Protein AF-A0A1I7X3I2-F1 (afdb_monomer_lite)

Secondary structure (DSSP, 8-state):
----EEEEEPTTTHHHHTT-TTHHHHHGGGTTS---HHHHHHHHTTTEEEEE----PPPP----PPPGGG---HHHHHHHHHHHHHHHHHHHHHHHHHTSS-PPP-------------

Foldseek 3Di:
DWWFWDKDFAPPLVVQCPVPVCVVVCNVVRGGGHADPVRQVVSVSSGIHIHTPPPDPPDPPDDDDDDPPPPDPPVRVVVVVVVVVVVVVVVVVVVVVVVVPDDDDDDDDDDDDDDDDD

Structure (mmCIF, N/CA/C/O backbone):
data_AF-A0A1I7X3I2-F1
#
_entry.id   AF-A0A1I7X3I2-F1
#
loop_
_atom_site.group_PDB
_atom_site.id
_atom_site.type_symbol
_atom_site.label_atom_id
_atom_site.label_alt_id
_atom_site.label_comp_id
_atom_site.label_asym_id
_atom_site.label_entity_id
_atom_site.label_seq_id
_atom_site.pdbx_PDB_ins_code
_atom_site.Cartn_x
_atom_site.Cartn_y
_atom_site.Cartn_z
_atom_site.occupancy
_atom_site.B_iso_or_equiv
_atom_site.auth_seq_id
_atom_site.auth_comp_id
_atom_site.auth_asym_id
_atom_site.auth_atom_id
_atom_site.pdbx_PDB_model_num
ATOM 1 N N . MET A 1 1 ? 0.139 -13.348 -12.341 1.00 51.75 1 MET A N 1
ATOM 2 C CA . MET A 1 1 ? 0.210 -13.619 -10.891 1.00 51.75 1 MET A CA 1
ATOM 3 C C . MET A 1 1 ? -0.556 -12.510 -10.185 1.00 51.75 1 MET A C 1
ATOM 5 O O . MET A 1 1 ? -0.237 -11.352 -10.415 1.00 51.75 1 MET A O 1
ATOM 9 N N . MET A 1 2 ? -1.627 -12.827 -9.457 1.00 54.56 2 MET A N 1
ATOM 10 C CA . MET A 1 2 ? -2.456 -11.821 -8.782 1.00 54.56 2 MET A CA 1
ATOM 11 C C . MET A 1 2 ? -1.922 -11.657 -7.353 1.00 54.56 2 MET A C 1
ATOM 13 O O . MET A 1 2 ? -1.943 -12.615 -6.587 1.00 54.56 2 MET A O 1
ATOM 17 N N . MET A 1 3 ? -1.364 -10.488 -7.020 1.00 63.16 3 MET A N 1
ATOM 18 C CA . MET A 1 3 ? -0.919 -10.191 -5.655 1.00 63.16 3 MET A CA 1
ATOM 19 C C . MET A 1 3 ? -2.138 -9.845 -4.800 1.00 63.16 3 MET A C 1
ATOM 21 O O . MET A 1 3 ? -2.745 -8.791 -4.989 1.00 63.16 3 MET A O 1
ATOM 25 N N . ALA A 1 4 ? -2.497 -10.752 -3.896 1.00 69.19 4 ALA A N 1
ATOM 26 C CA . ALA A 1 4 ? -3.498 -10.527 -2.864 1.00 69.19 4 ALA A CA 1
ATOM 27 C C . ALA A 1 4 ? -2.835 -9.933 -1.613 1.00 69.19 4 ALA A C 1
ATOM 29 O O . ALA A 1 4 ? -1.734 -10.342 -1.219 1.00 69.19 4 ALA A O 1
ATOM 30 N N . PHE A 1 5 ? -3.509 -8.976 -0.981 1.00 76.50 5 PHE A N 1
ATOM 31 C CA . PHE A 1 5 ? -3.024 -8.297 0.215 1.00 76.50 5 PHE A CA 1
ATOM 32 C C . PHE A 1 5 ? -3.973 -8.526 1.389 1.00 76.50 5 PHE A C 1
ATOM 34 O O . PHE A 1 5 ? -5.190 -8.513 1.213 1.00 76.50 5 PHE A O 1
ATOM 41 N N . ASN A 1 6 ? -3.403 -8.671 2.581 1.00 83.50 6 ASN A N 1
ATOM 42 C CA . ASN A 1 6 ? -4.117 -8.558 3.845 1.00 83.50 6 ASN A CA 1
ATOM 43 C C . ASN A 1 6 ? -3.980 -7.131 4.370 1.00 83.50 6 ASN A C 1
ATOM 45 O O . ASN A 1 6 ? -2.891 -6.562 4.346 1.00 83.50 6 ASN A O 1
ATOM 49 N N . ILE A 1 7 ? -5.072 -6.546 4.857 1.00 84.19 7 ILE A N 1
ATOM 50 C CA . ILE A 1 7 ? -5.026 -5.244 5.523 1.00 84.19 7 ILE A CA 1
ATOM 51 C C . ILE A 1 7 ? -4.944 -5.427 7.030 1.00 84.19 7 ILE A C 1
ATOM 53 O O . ILE A 1 7 ? -5.819 -6.049 7.632 1.00 84.19 7 ILE A O 1
ATOM 57 N N . THR A 1 8 ? -3.960 -4.778 7.648 1.00 85.06 8 THR A N 1
ATOM 58 C CA . THR A 1 8 ? -3.747 -4.856 9.093 1.00 85.06 8 THR A CA 1
ATOM 59 C C . THR A 1 8 ? -3.742 -3.456 9.726 1.00 85.06 8 THR A C 1
ATOM 61 O O . THR A 1 8 ? -3.179 -2.515 9.155 1.00 85.06 8 THR A O 1
ATOM 64 N N . PRO A 1 9 ? -4.384 -3.274 10.899 1.00 86.19 9 PRO A N 1
ATOM 65 C CA . PRO A 1 9 ? -4.313 -2.038 11.677 1.00 86.19 9 PRO A CA 1
ATOM 66 C C . PRO A 1 9 ? -2.876 -1.606 11.982 1.00 86.19 9 PRO A C 1
ATOM 68 O O . PRO A 1 9 ? -2.068 -2.429 12.407 1.00 86.19 9 PRO A O 1
ATOM 71 N N . ILE A 1 10 ? -2.588 -0.307 11.899 1.00 87.69 10 ILE A N 1
ATOM 72 C CA . ILE A 1 10 ? -1.400 0.279 12.532 1.00 87.69 10 ILE A CA 1
ATOM 73 C C . ILE A 1 10 ? -1.732 0.618 13.993 1.00 87.69 10 ILE A C 1
ATOM 75 O O . ILE A 1 10 ? -2.794 1.172 14.297 1.00 87.69 10 ILE A O 1
ATOM 79 N N . THR A 1 11 ? -0.819 0.306 14.911 1.00 86.25 11 THR A N 1
ATOM 80 C CA . THR A 1 11 ? -0.939 0.677 16.328 1.00 86.25 11 THR A CA 1
ATOM 81 C C . THR A 1 11 ? -1.054 2.196 16.477 1.00 86.25 11 THR A C 1
ATOM 83 O O . THR A 1 11 ? -0.257 2.941 15.914 1.00 86.25 11 THR A O 1
ATOM 86 N N . GLY A 1 12 ? -2.049 2.675 17.230 1.00 82.94 12 GLY A N 1
ATOM 87 C CA . GLY A 1 12 ? -2.274 4.114 17.426 1.00 82.94 12 GLY A CA 1
ATOM 88 C C . GLY A 1 12 ? -3.041 4.813 16.295 1.00 82.94 12 GLY A C 1
ATOM 89 O O . GLY A 1 12 ? -3.193 6.036 16.332 1.00 82.94 12 GLY A O 1
ATOM 90 N N . ARG A 1 13 ? -3.596 4.066 15.325 1.00 81.81 13 ARG A N 1
ATOM 91 C CA . ARG A 1 13 ? -4.442 4.612 14.242 1.00 81.81 13 ARG A CA 1
ATOM 92 C C . ARG A 1 13 ? -5.649 5.422 14.725 1.00 81.81 13 ARG A C 1
ATOM 94 O O . ARG A 1 13 ? -6.179 6.209 13.951 1.00 81.81 13 ARG A O 1
ATOM 101 N N . GLU A 1 14 ? -6.072 5.247 15.979 1.00 79.25 14 GLU A N 1
ATOM 102 C CA . GLU A 1 14 ? -7.175 5.974 16.629 1.00 79.25 14 GLU A CA 1
ATOM 103 C C . GLU A 1 14 ? -7.063 7.495 16.407 1.00 79.25 14 GLU A C 1
ATOM 105 O O . GLU A 1 14 ? -8.053 8.171 16.140 1.00 79.25 14 GLU A O 1
ATOM 110 N N . MET A 1 15 ? -5.839 8.039 16.455 1.00 74.56 15 MET A N 1
ATOM 111 C CA . MET A 1 15 ? -5.560 9.465 16.230 1.00 74.56 15 MET A CA 1
ATOM 112 C C . MET A 1 15 ? -5.807 9.901 14.779 1.00 74.56 15 MET A C 1
ATOM 114 O O . MET A 1 15 ? -6.255 11.020 14.540 1.00 74.56 15 MET A O 1
ATOM 118 N N . VAL A 1 16 ? -5.557 9.010 13.821 1.00 74.19 16 VAL A N 1
ATOM 119 C CA . VAL A 1 16 ? -5.718 9.245 12.378 1.00 74.19 16 VAL A CA 1
ATOM 120 C C . VAL A 1 16 ? -7.175 9.026 11.946 1.00 74.19 16 VAL A C 1
ATOM 122 O O . VAL A 1 16 ? -7.705 9.759 11.111 1.00 74.19 16 VAL A O 1
ATOM 125 N N . GLN A 1 17 ? -7.866 8.059 12.555 1.00 72.00 17 GLN A N 1
ATOM 126 C CA . GLN A 1 17 ? -9.235 7.672 12.202 1.00 72.00 17 GLN A CA 1
ATOM 127 C C . GLN A 1 17 ? -10.324 8.632 12.679 1.00 72.00 17 GLN A C 1
ATOM 129 O O . GLN A 1 17 ? -11.446 8.537 12.179 1.00 72.00 17 GLN A O 1
ATOM 134 N N . LYS A 1 18 ? -10.014 9.598 13.555 1.00 68.88 18 LYS A N 1
ATOM 135 C CA . LYS A 1 18 ? -10.979 10.625 13.998 1.00 68.88 18 LYS A CA 1
ATOM 136 C C . LYS A 1 18 ? -11.684 11.337 12.835 1.00 68.88 18 LYS A C 1
ATOM 138 O O . LYS A 1 18 ? -12.837 11.721 12.974 1.00 68.88 18 LYS A O 1
ATOM 143 N N . ASN A 1 19 ? -11.023 11.445 11.679 1.00 67.50 19 ASN A N 1
ATOM 144 C CA . ASN A 1 19 ? -11.575 12.060 10.468 1.00 67.50 19 ASN A CA 1
ATOM 145 C C . ASN A 1 19 ? -12.104 11.046 9.429 1.00 67.50 19 ASN A C 1
ATOM 147 O O . ASN A 1 19 ? -12.696 11.438 8.427 1.00 67.50 19 ASN A O 1
ATOM 151 N N . PHE A 1 20 ? -11.907 9.740 9.641 1.00 66.25 20 PHE A N 1
ATOM 152 C CA . PHE A 1 20 ? -12.128 8.688 8.637 1.00 66.25 20 PHE A CA 1
ATOM 153 C C . PHE A 1 20 ? -12.893 7.478 9.198 1.00 66.25 20 PHE A C 1
ATOM 155 O O . PHE A 1 20 ? -12.504 6.326 9.015 1.00 66.25 20 PHE A O 1
ATOM 162 N N . ILE A 1 21 ? -14.035 7.755 9.833 1.00 65.81 21 ILE A N 1
ATOM 163 C CA . ILE A 1 21 ? -14.871 6.795 10.581 1.00 65.81 21 ILE A CA 1
ATOM 164 C C . ILE A 1 21 ? -15.337 5.594 9.729 1.00 65.81 21 ILE A C 1
ATOM 166 O O . ILE A 1 21 ? -15.508 4.501 10.249 1.00 65.81 21 ILE A O 1
ATOM 170 N N . LYS A 1 22 ? -15.499 5.758 8.407 1.00 67.19 22 LYS A N 1
ATOM 171 C CA . LYS A 1 22 ? -16.023 4.710 7.501 1.00 67.19 22 LYS A CA 1
ATOM 172 C C . LYS A 1 22 ? -14.975 3.714 6.991 1.00 67.19 22 LYS A C 1
ATOM 174 O O . LYS A 1 22 ? -15.299 2.861 6.164 1.00 67.19 22 LYS A O 1
ATOM 179 N N . LEU A 1 23 ? -13.702 3.865 7.363 1.00 64.25 23 LEU A N 1
ATOM 180 C CA . LEU A 1 23 ? -12.660 3.029 6.774 1.00 64.25 23 LEU A CA 1
ATOM 181 C C . LEU A 1 23 ? -12.632 1.580 7.276 1.00 64.25 23 LEU A C 1
ATOM 183 O O . LEU A 1 23 ? -12.418 0.724 6.427 1.00 64.25 23 LEU A O 1
ATOM 187 N N . PRO A 1 24 ? -12.864 1.254 8.561 1.00 66.56 24 PRO A N 1
ATOM 188 C CA . PRO A 1 24 ? -12.877 -0.140 9.008 1.00 66.56 24 PRO A CA 1
ATOM 189 C C . PRO A 1 24 ? -13.829 -1.013 8.178 1.00 66.56 24 PRO A C 1
ATOM 191 O O . PRO A 1 24 ? -13.448 -2.100 7.751 1.00 66.56 24 PRO A O 1
ATOM 194 N N . ASP A 1 25 ? -14.999 -0.472 7.832 1.00 71.31 25 ASP A N 1
ATOM 195 C CA . ASP A 1 25 ? -16.006 -1.156 7.013 1.00 71.31 25 ASP A CA 1
ATOM 196 C C . ASP A 1 25 ? -15.542 -1.368 5.565 1.00 71.31 25 ASP A C 1
ATOM 198 O O . ASP A 1 25 ? -15.846 -2.379 4.935 1.00 71.31 25 ASP A O 1
ATOM 202 N N . ARG A 1 26 ? -14.772 -0.417 5.019 1.00 70.88 26 ARG A N 1
ATOM 203 C CA . ARG A 1 26 ? -14.217 -0.510 3.661 1.00 70.88 26 ARG A CA 1
ATOM 204 C C . ARG A 1 26 ? -12.898 -1.269 3.611 1.00 70.88 26 ARG A C 1
ATOM 206 O O . ARG A 1 26 ? -12.565 -1.775 2.549 1.00 70.88 26 ARG A O 1
ATOM 213 N N . ALA A 1 27 ? -12.157 -1.370 4.710 1.00 68.75 27 ALA A N 1
ATOM 214 C CA . ALA A 1 27 ? -10.856 -2.032 4.778 1.00 68.75 27 ALA A CA 1
ATOM 215 C C . ALA A 1 27 ? -10.960 -3.496 4.321 1.00 68.75 27 ALA A C 1
ATOM 217 O O . ALA A 1 27 ? -10.150 -3.959 3.522 1.00 68.75 27 ALA A O 1
ATOM 218 N N . LEU A 1 28 ? -12.034 -4.183 4.720 1.00 73.00 28 LEU A N 1
ATOM 219 C CA . LEU A 1 28 ? -12.327 -5.550 4.282 1.00 73.00 28 LEU A CA 1
ATOM 220 C C . LEU A 1 28 ? -12.481 -5.666 2.755 1.00 73.00 28 LEU A C 1
ATOM 222 O O . LEU A 1 28 ? -12.027 -6.643 2.173 1.00 73.00 28 LEU A O 1
ATOM 226 N N . SER A 1 29 ? -13.023 -4.643 2.084 1.00 75.31 29 SER A N 1
ATOM 227 C CA . SER A 1 29 ? -13.212 -4.643 0.621 1.00 75.31 29 SER A CA 1
ATOM 228 C C . SER A 1 29 ? -11.915 -4.558 -0.193 1.00 75.31 29 SER A C 1
ATOM 230 O O . SER A 1 29 ? -11.941 -4.712 -1.413 1.00 75.31 29 SER A O 1
ATOM 232 N N . TYR A 1 30 ? -10.779 -4.282 0.448 1.00 72.69 30 TYR A N 1
ATOM 233 C CA . TYR A 1 30 ? -9.467 -4.262 -0.204 1.00 72.69 30 TYR A CA 1
ATOM 234 C C . TYR A 1 30 ? -8.675 -5.555 0.016 1.00 72.69 30 TYR A C 1
ATOM 236 O O . TYR A 1 30 ? -7.623 -5.714 -0.6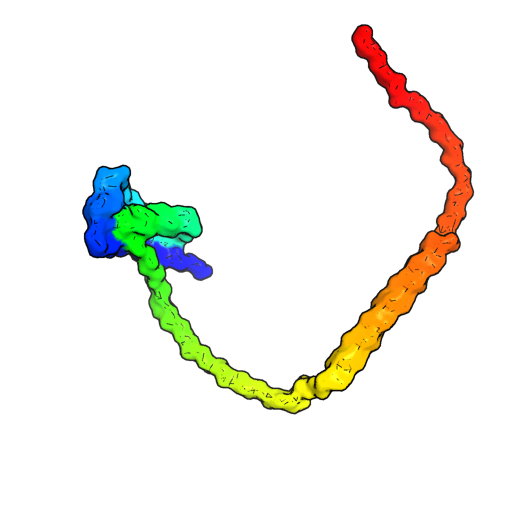00 1.00 72.69 30 TYR A O 1
ATOM 244 N N . SER A 1 31 ? -9.159 -6.457 0.875 1.00 76.50 31 SER A N 1
ATOM 245 C CA . SER A 1 31 ? -8.511 -7.753 1.097 1.00 76.50 31 SER A CA 1
ATOM 246 C C . SER A 1 31 ? -8.750 -8.678 -0.100 1.00 76.50 31 SER A C 1
ATOM 248 O O . SER A 1 31 ? -9.754 -8.542 -0.800 1.00 76.50 31 SER A O 1
ATOM 250 N N . ASP A 1 32 ? -7.808 -9.584 -0.367 1.00 73.44 32 ASP A N 1
ATOM 251 C CA . ASP A 1 32 ? -7.907 -10.634 -1.399 1.00 73.44 32 ASP A CA 1
ATOM 252 C C . ASP A 1 32 ? -8.152 -10.160 -2.840 1.00 73.44 32 ASP A C 1
ATOM 254 O O . ASP A 1 32 ? -8.545 -10.936 -3.714 1.00 73.44 32 ASP A O 1
ATOM 258 N N . ARG A 1 33 ? -7.864 -8.890 -3.135 1.00 77.00 33 ARG A N 1
ATOM 259 C CA . ARG A 1 33 ? -7.954 -8.350 -4.493 1.00 77.00 33 ARG A CA 1
ATOM 260 C C . ARG A 1 33 ? -6.712 -7.586 -4.903 1.00 77.00 33 ARG A C 1
ATOM 262 O O . ARG A 1 33 ? -5.892 -7.179 -4.085 1.00 77.00 33 ARG A O 1
ATOM 269 N N . HIS A 1 34 ? -6.612 -7.344 -6.205 1.00 80.06 34 HIS A N 1
ATOM 270 C CA . HIS A 1 34 ? -5.630 -6.416 -6.734 1.00 80.06 34 HIS A CA 1
ATOM 271 C C . HIS A 1 34 ? -5.969 -4.984 -6.293 1.00 80.06 34 HIS A C 1
ATOM 273 O O . HIS A 1 34 ? -7.082 -4.497 -6.518 1.00 80.06 34 HIS A O 1
ATOM 279 N N . VAL A 1 35 ? -4.986 -4.317 -5.690 1.00 80.44 35 VAL A N 1
ATOM 280 C CA . VAL A 1 35 ? -5.094 -2.952 -5.168 1.00 80.44 35 VAL A CA 1
ATOM 281 C C . VAL A 1 35 ? -4.187 -2.039 -5.993 1.00 80.44 35 VAL A C 1
ATOM 283 O O . VAL A 1 35 ? -2.981 -2.265 -6.106 1.00 80.44 35 VAL A O 1
ATOM 286 N N . SER A 1 36 ? -4.757 -0.998 -6.592 1.00 86.62 36 SER A N 1
ATOM 287 C CA . SER A 1 36 ? -4.017 0.018 -7.345 1.00 86.62 36 SER A CA 1
ATOM 288 C C . SER A 1 36 ? -3.086 0.832 -6.441 1.00 86.62 36 SER A C 1
ATOM 290 O O . SER A 1 36 ? -3.241 0.882 -5.224 1.00 86.62 36 SER A O 1
ATOM 292 N N . LEU A 1 37 ? -2.108 1.526 -7.031 1.00 86.69 37 LEU A N 1
ATOM 293 C CA . LEU A 1 37 ? -1.203 2.401 -6.275 1.00 86.69 37 LEU A CA 1
ATOM 294 C C . LEU A 1 37 ? -1.952 3.456 -5.446 1.00 86.69 37 LEU A C 1
ATOM 296 O O . LEU A 1 37 ? -1.635 3.644 -4.276 1.00 86.69 37 LEU A O 1
ATOM 300 N N . ASN A 1 38 ? -2.971 4.087 -6.026 1.00 87.50 38 ASN A N 1
ATOM 301 C CA . ASN A 1 38 ? -3.753 5.108 -5.335 1.00 87.50 38 ASN A CA 1
ATOM 302 C C . ASN A 1 38 ? -4.538 4.537 -4.142 1.00 87.50 38 ASN A C 1
ATOM 304 O O . ASN A 1 38 ? -4.622 5.151 -3.078 1.00 87.50 38 ASN A O 1
ATOM 308 N N . GLU A 1 39 ? -5.077 3.326 -4.293 1.00 85.69 39 GLU A N 1
ATOM 309 C CA . GLU A 1 39 ? -5.751 2.629 -3.197 1.00 85.69 39 GLU A CA 1
ATOM 310 C C . GLU A 1 39 ? -4.762 2.250 -2.084 1.00 85.69 39 GLU A C 1
ATOM 312 O O . GLU A 1 39 ? -5.096 2.398 -0.911 1.00 85.69 39 GLU A O 1
ATOM 317 N N . ARG A 1 40 ? -3.522 1.863 -2.419 1.00 86.94 40 ARG A N 1
ATOM 318 C CA . ARG A 1 40 ? -2.467 1.599 -1.421 1.00 86.94 40 ARG A CA 1
ATOM 319 C C . ARG A 1 40 ? -2.177 2.829 -0.562 1.00 86.94 40 ARG A C 1
ATOM 321 O O . ARG A 1 40 ? -2.169 2.720 0.661 1.00 86.94 40 ARG A O 1
ATOM 328 N N . PHE A 1 41 ? -2.003 3.995 -1.187 1.00 86.19 41 PHE A N 1
ATOM 329 C CA . PHE A 1 41 ? -1.828 5.255 -0.455 1.00 86.19 41 PHE A CA 1
ATOM 330 C C . PHE A 1 41 ? -3.039 5.571 0.421 1.00 86.19 41 PHE A C 1
ATOM 332 O O . PHE A 1 41 ? -2.883 5.868 1.603 1.00 86.19 41 PHE A O 1
ATOM 339 N N . SER A 1 42 ? -4.246 5.396 -0.121 1.00 85.50 42 SER A N 1
ATOM 340 C CA . SER A 1 42 ? -5.484 5.644 0.621 1.00 85.50 42 SER A CA 1
ATOM 341 C C . SER A 1 42 ? -5.606 4.783 1.885 1.00 85.50 42 SER A C 1
ATOM 343 O O . SER A 1 42 ? -6.105 5.260 2.906 1.00 85.50 42 SER A O 1
ATOM 345 N N . VAL A 1 43 ? -5.163 3.526 1.836 1.00 84.94 43 VAL A N 1
ATOM 346 C CA . VAL A 1 43 ? -5.149 2.609 2.987 1.00 84.94 43 VAL A CA 1
ATOM 347 C C . VAL A 1 43 ? -4.128 3.069 4.039 1.00 84.94 43 VAL A C 1
ATOM 349 O O . VAL A 1 43 ? -4.470 3.164 5.220 1.00 84.94 43 VAL A O 1
ATOM 352 N N . ILE A 1 44 ? -2.918 3.439 3.608 1.00 85.88 44 ILE A N 1
ATOM 353 C CA . ILE A 1 44 ? -1.817 3.869 4.489 1.00 85.88 44 ILE A CA 1
ATOM 354 C C . ILE A 1 44 ? -2.141 5.161 5.234 1.00 85.88 44 ILE A C 1
ATOM 356 O O . ILE A 1 44 ? -2.016 5.210 6.458 1.00 85.88 44 ILE A O 1
ATOM 360 N N . GLU A 1 45 ? -2.626 6.183 4.529 1.00 85.19 45 GLU A N 1
ATOM 361 C CA . GLU A 1 45 ? -2.988 7.487 5.109 1.00 85.19 45 GLU A CA 1
ATOM 362 C C . GLU A 1 45 ? -4.002 7.389 6.247 1.00 85.19 45 GLU A C 1
ATOM 364 O O . GLU A 1 45 ? -4.129 8.300 7.059 1.00 85.19 45 GLU A O 1
ATOM 369 N N . ARG A 1 46 ? -4.748 6.288 6.302 1.00 83.19 46 ARG A N 1
ATOM 370 C CA . ARG A 1 46 ? -5.827 6.083 7.263 1.00 83.19 46 ARG A CA 1
ATOM 371 C C . ARG A 1 46 ? -5.467 5.074 8.354 1.00 83.19 46 ARG A C 1
ATOM 373 O O . ARG A 1 46 ? -6.348 4.619 9.086 1.00 83.19 46 ARG A O 1
ATOM 380 N N . GLY A 1 47 ? -4.181 4.747 8.483 1.00 86.38 47 GLY A N 1
ATOM 381 C CA . GLY A 1 47 ? -3.651 3.972 9.602 1.00 86.38 47 GLY A CA 1
ATOM 382 C C . GLY A 1 47 ? -3.724 2.459 9.410 1.00 86.38 47 GLY A C 1
ATOM 383 O O . GLY A 1 47 ? -3.940 1.731 10.380 1.00 86.38 47 GLY A O 1
ATOM 384 N N . TYR A 1 48 ? -3.564 1.984 8.177 1.00 86.88 48 TYR A N 1
ATOM 385 C CA . TYR A 1 48 ? -3.504 0.561 7.852 1.00 86.88 48 TYR A CA 1
ATOM 386 C C . TYR A 1 48 ? -2.293 0.261 6.977 1.00 86.88 48 TYR A C 1
ATOM 388 O O . TYR A 1 48 ? -1.920 1.073 6.138 1.00 86.88 48 TYR A O 1
ATOM 396 N N . TYR A 1 49 ? -1.704 -0.919 7.120 1.00 86.88 49 TYR A N 1
ATOM 397 C CA . TYR A 1 49 ? -0.700 -1.403 6.177 1.00 86.88 49 TYR A CA 1
ATOM 398 C C . TYR A 1 49 ? -1.241 -2.590 5.383 1.00 86.88 49 TYR A C 1
ATOM 400 O O . TYR A 1 49 ? -2.148 -3.294 5.829 1.00 86.88 49 TYR A O 1
ATOM 408 N N . LEU A 1 50 ? -0.695 -2.770 4.183 1.00 85.38 50 LEU A N 1
ATOM 409 C CA . LEU A 1 50 ? -1.002 -3.881 3.292 1.00 85.38 50 LEU A CA 1
ATOM 410 C C . LEU A 1 50 ? 0.125 -4.899 3.387 1.00 85.38 50 LEU A C 1
ATOM 412 O O . LEU A 1 50 ? 1.259 -4.594 3.023 1.00 85.38 50 LEU A O 1
ATOM 416 N N . ASP A 1 51 ? -0.199 -6.090 3.863 1.00 84.00 51 ASP A N 1
ATOM 417 C CA . ASP A 1 51 ? 0.714 -7.216 3.927 1.00 84.00 51 ASP A CA 1
ATOM 418 C C . ASP A 1 51 ? 0.521 -8.096 2.691 1.00 84.00 51 ASP A C 1
ATOM 420 O O . ASP A 1 51 ? -0.591 -8.533 2.381 1.00 84.00 51 ASP A O 1
ATOM 424 N N . SER A 1 52 ? 1.584 -8.314 1.922 1.00 75.69 52 SER A N 1
ATOM 425 C CA . SER A 1 52 ? 1.505 -9.136 0.717 1.00 75.69 52 SER A CA 1
ATOM 426 C C . SER A 1 52 ? 1.439 -10.606 1.111 1.00 75.69 52 SER A C 1
ATOM 428 O O . SER A 1 52 ? 2.403 -11.147 1.641 1.00 75.69 52 SER A O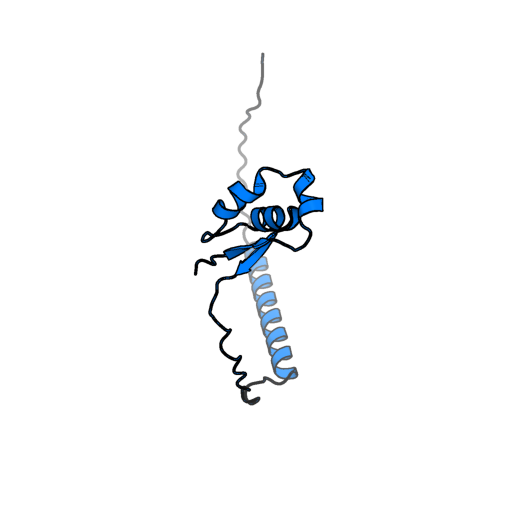 1
ATOM 430 N N . THR A 1 53 ? 0.348 -11.294 0.775 1.00 68.12 53 THR A N 1
ATOM 431 C CA . THR A 1 53 ? 0.169 -12.728 1.091 1.00 68.12 53 THR A CA 1
ATOM 432 C C . THR A 1 53 ? 0.997 -13.671 0.210 1.00 68.12 53 THR A C 1
ATOM 434 O O . THR A 1 53 ? 0.786 -14.884 0.219 1.00 68.12 53 THR A O 1
ATOM 437 N N . SER A 1 54 ? 1.961 -13.139 -0.548 1.00 58.16 54 SER A N 1
ATOM 438 C CA . SER A 1 54 ? 2.884 -13.936 -1.350 1.00 58.16 54 SER A CA 1
ATOM 439 C C . SER A 1 54 ? 3.751 -14.798 -0.434 1.00 58.16 54 SER A C 1
ATOM 441 O O . SER A 1 54 ? 4.796 -14.369 0.043 1.00 58.16 54 SER A O 1
ATOM 443 N N . LYS A 1 55 ? 3.320 -16.042 -0.212 1.00 54.62 55 LYS A N 1
ATOM 444 C CA . LYS A 1 55 ? 4.083 -17.090 0.481 1.00 54.62 55 LYS A CA 1
ATOM 445 C C . LYS A 1 55 ? 5.311 -17.570 -0.303 1.00 54.62 55 LYS A C 1
ATOM 447 O O . LYS A 1 55 ? 5.969 -18.511 0.132 1.00 54.62 55 LYS A O 1
ATOM 452 N N . GLU A 1 56 ? 5.637 -16.965 -1.443 1.00 55.00 56 GLU A N 1
ATOM 453 C CA . GLU A 1 56 ? 6.922 -17.210 -2.087 1.00 55.00 56 GLU A CA 1
ATOM 454 C C . GLU A 1 56 ? 8.012 -16.438 -1.351 1.00 55.00 56 GLU A C 1
ATOM 456 O O . GLU A 1 56 ? 8.244 -15.251 -1.577 1.00 55.00 56 GLU A O 1
ATOM 461 N N . VAL A 1 57 ? 8.706 -17.158 -0.470 1.00 60.41 57 VAL A N 1
ATOM 462 C CA . VAL A 1 57 ? 10.102 -16.855 -0.163 1.00 60.41 57 VAL A CA 1
ATOM 463 C C . VAL A 1 57 ? 10.816 -16.773 -1.515 1.00 60.41 57 VAL A C 1
ATOM 465 O O . VAL A 1 57 ? 10.762 -17.758 -2.259 1.00 60.41 57 VAL A O 1
ATOM 468 N N . PRO A 1 58 ? 11.444 -15.639 -1.878 1.00 64.31 58 PRO A N 1
ATOM 469 C CA . PRO A 1 58 ? 12.223 -15.571 -3.102 1.00 64.31 58 PRO A CA 1
ATOM 470 C C . PRO A 1 58 ? 13.210 -16.733 -3.081 1.00 64.31 58 PRO A C 1
ATOM 472 O O . PRO A 1 58 ? 13.954 -16.885 -2.107 1.00 64.31 58 PRO A O 1
ATOM 475 N N . ALA A 1 59 ? 13.179 -17.583 -4.111 1.00 68.25 59 ALA A N 1
ATOM 476 C CA . ALA A 1 59 ? 14.167 -18.643 -4.239 1.00 68.25 59 ALA A CA 1
ATOM 477 C C . ALA A 1 59 ? 15.562 -18.017 -4.054 1.00 68.25 59 ALA A C 1
ATOM 479 O O . ALA A 1 59 ? 15.795 -16.915 -4.568 1.00 68.25 59 ALA A O 1
ATOM 480 N N . PRO A 1 60 ? 16.471 -18.655 -3.295 1.00 75.06 60 PRO A N 1
ATOM 481 C CA . PRO A 1 60 ? 17.784 -18.084 -3.044 1.00 75.06 60 PRO A CA 1
ATOM 482 C C . PRO A 1 60 ? 18.428 -17.715 -4.381 1.00 75.06 60 PRO A C 1
ATOM 484 O O . PRO A 1 60 ? 18.460 -18.528 -5.306 1.00 75.06 60 PRO A O 1
ATOM 487 N N . ILE A 1 61 ? 18.894 -16.470 -4.498 1.00 76.25 61 ILE A N 1
ATOM 488 C CA . ILE A 1 61 ? 19.550 -15.982 -5.711 1.00 76.25 61 ILE A CA 1
ATOM 489 C C . ILE A 1 61 ? 20.830 -16.802 -5.894 1.00 76.25 61 ILE A C 1
ATOM 491 O O . ILE A 1 61 ? 21.833 -16.576 -5.219 1.00 76.25 61 ILE A O 1
ATOM 495 N N . VAL A 1 62 ? 20.797 -17.774 -6.804 1.00 78.12 62 VAL A N 1
ATOM 496 C CA . VAL A 1 62 ? 21.979 -18.551 -7.183 1.00 78.12 62 VAL A CA 1
ATOM 497 C C . VAL A 1 62 ? 22.744 -17.757 -8.235 1.00 78.12 62 VAL A C 1
ATOM 499 O O . VAL A 1 62 ? 22.436 -17.815 -9.426 1.00 78.12 62 VAL A O 1
ATOM 502 N N . VAL A 1 63 ? 23.750 -16.999 -7.800 1.00 79.81 63 VAL A N 1
ATOM 503 C CA . VAL A 1 63 ? 24.692 -16.345 -8.715 1.00 79.81 63 VAL A CA 1
ATOM 504 C C . VAL A 1 63 ? 25.638 -17.412 -9.268 1.00 79.81 63 VAL A C 1
ATOM 506 O O . VAL A 1 63 ? 26.461 -17.954 -8.535 1.00 79.81 63 VAL A O 1
ATOM 509 N N . ARG A 1 64 ? 25.524 -17.730 -10.563 1.00 81.00 64 ARG A N 1
ATOM 510 C CA . ARG A 1 64 ? 26.522 -18.547 -11.270 1.00 81.00 64 ARG A CA 1
ATOM 511 C C . ARG A 1 64 ? 27.533 -17.615 -11.941 1.00 81.00 64 ARG A C 1
ATOM 513 O O . ARG A 1 64 ? 27.141 -16.922 -12.881 1.00 81.00 64 ARG A O 1
ATOM 520 N N . PRO A 1 65 ? 28.797 -17.563 -11.489 1.00 73.00 65 PRO A N 1
ATOM 521 C CA . PRO A 1 65 ? 29.823 -16.817 -12.203 1.00 73.00 65 PRO A CA 1
ATOM 522 C C . PRO A 1 65 ? 30.006 -17.423 -13.600 1.00 73.00 65 PRO A C 1
ATOM 524 O O . PRO A 1 65 ? 30.182 -18.632 -13.741 1.00 73.00 65 PRO A O 1
ATOM 527 N N . GLN A 1 66 ? 29.922 -16.581 -14.629 1.00 74.56 66 GLN A N 1
ATOM 528 C CA . GLN A 1 66 ? 30.234 -16.972 -16.002 1.00 74.56 66 GLN A CA 1
ATOM 529 C C . GLN A 1 66 ? 31.754 -16.910 -16.208 1.00 74.56 66 GLN A C 1
ATOM 531 O O . GLN A 1 66 ? 32.394 -15.989 -15.688 1.00 74.56 6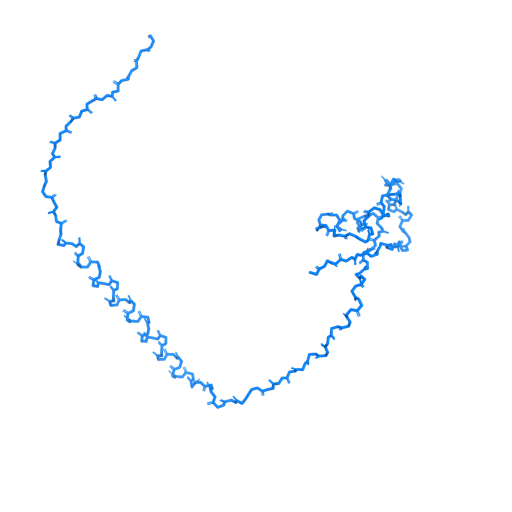6 GLN A O 1
ATOM 536 N N . PRO A 1 67 ? 32.353 -17.866 -16.937 1.00 70.44 67 PRO A N 1
ATOM 537 C CA . PRO A 1 67 ? 33.766 -17.810 -17.274 1.00 70.44 67 PRO A CA 1
ATOM 538 C C . PRO A 1 67 ? 34.069 -16.567 -18.123 1.00 70.44 67 PRO A C 1
ATOM 540 O O . PRO A 1 67 ? 33.350 -16.226 -19.056 1.00 70.44 67 PRO A O 1
ATOM 543 N N . ILE A 1 68 ? 35.169 -15.895 -17.787 1.00 65.62 68 ILE A N 1
ATOM 544 C CA . ILE A 1 68 ? 35.647 -14.635 -18.388 1.00 65.62 68 ILE A CA 1
ATOM 545 C C . ILE A 1 68 ? 36.170 -14.825 -19.832 1.00 65.62 68 ILE A C 1
ATOM 547 O O . ILE A 1 68 ? 36.578 -13.864 -20.478 1.00 65.62 68 ILE A O 1
ATOM 551 N N . SER A 1 69 ? 36.145 -16.045 -20.377 1.00 64.94 69 SER A N 1
ATOM 552 C CA . SER A 1 69 ? 36.718 -16.364 -21.693 1.00 64.94 69 SER A CA 1
ATOM 553 C C . SER A 1 69 ? 36.078 -15.610 -22.862 1.00 64.94 69 SER A C 1
ATOM 555 O O . SER A 1 69 ? 36.723 -15.463 -23.895 1.00 64.94 69 SER A O 1
ATOM 557 N N . ASP A 1 70 ? 34.858 -15.096 -22.686 1.00 59.66 70 ASP A N 1
ATOM 558 C CA . ASP A 1 70 ? 34.094 -14.436 -23.753 1.00 59.66 70 ASP A CA 1
ATOM 559 C C . ASP A 1 70 ? 34.090 -12.902 -23.627 1.00 59.66 70 ASP A C 1
ATOM 561 O O . ASP A 1 70 ? 33.392 -12.206 -24.372 1.00 59.66 70 ASP A O 1
ATOM 565 N N . ILE A 1 71 ? 34.853 -12.339 -22.680 1.00 65.62 71 ILE A N 1
ATOM 566 C CA . ILE A 1 71 ? 34.978 -10.886 -22.555 1.00 65.62 71 ILE A CA 1
ATOM 567 C C . ILE A 1 71 ? 35.928 -10.406 -23.650 1.00 65.62 71 ILE A C 1
ATOM 569 O O . ILE A 1 71 ? 37.147 -10.483 -23.508 1.00 65.62 71 ILE A O 1
ATOM 573 N N . LEU A 1 72 ? 35.348 -9.900 -24.743 1.00 64.12 72 LEU A N 1
ATOM 574 C CA . LEU A 1 72 ? 36.077 -9.124 -25.747 1.00 64.12 72 LEU A CA 1
ATOM 575 C C . LEU A 1 72 ? 36.961 -8.106 -25.030 1.00 64.12 72 LEU A C 1
ATOM 577 O O . LEU A 1 72 ? 36.490 -7.388 -24.137 1.00 64.12 72 LEU A O 1
ATOM 581 N N . SER A 1 73 ? 38.228 -8.029 -25.430 1.00 74.06 73 SER A N 1
ATOM 582 C CA . SER A 1 73 ? 39.127 -7.022 -24.876 1.00 74.06 73 SER A CA 1
ATOM 583 C C . SER A 1 73 ? 38.507 -5.635 -25.072 1.00 74.06 73 SER A C 1
ATOM 585 O O . SER A 1 73 ? 37.802 -5.379 -26.055 1.00 74.06 73 SER A O 1
ATOM 587 N N . LYS A 1 74 ? 38.765 -4.709 -24.143 1.00 74.00 74 LYS A N 1
ATOM 588 C CA . LYS A 1 74 ? 38.261 -3.325 -24.213 1.00 74.00 74 LYS A CA 1
ATOM 589 C C . LYS A 1 74 ? 38.544 -2.688 -25.584 1.00 74.00 74 LYS A C 1
ATOM 591 O O . LYS A 1 74 ? 37.724 -1.931 -26.109 1.00 74.00 74 LYS A O 1
ATOM 596 N N . ASP A 1 75 ? 39.664 -3.058 -26.191 1.00 80.69 75 ASP A N 1
ATOM 597 C CA . ASP A 1 75 ? 40.087 -2.573 -27.502 1.00 80.69 75 ASP A CA 1
ATOM 598 C C . ASP A 1 75 ? 39.269 -3.188 -28.649 1.00 80.69 75 ASP A C 1
ATOM 600 O O . ASP A 1 75 ? 38.863 -2.479 -29.569 1.00 80.69 75 ASP A O 1
ATOM 604 N N . GLU A 1 76 ? 38.912 -4.471 -28.566 1.00 81.81 76 GLU A N 1
ATOM 605 C CA . GLU A 1 76 ? 38.056 -5.136 -29.559 1.00 81.81 76 GLU A CA 1
ATOM 606 C C . GLU A 1 76 ? 36.623 -4.597 -29.521 1.00 81.81 76 GLU A C 1
ATOM 608 O O . GLU A 1 76 ? 36.009 -4.346 -30.563 1.00 81.81 76 GLU A O 1
ATOM 613 N N . PHE A 1 77 ? 36.093 -4.355 -28.320 1.00 81.81 77 PHE A N 1
ATOM 614 C CA . PHE A 1 77 ? 34.762 -3.778 -28.151 1.00 81.81 77 PHE A CA 1
ATOM 615 C C . PHE A 1 77 ? 34.689 -2.357 -28.725 1.00 81.81 77 PHE A C 1
ATOM 617 O O . PHE A 1 77 ? 33.753 -2.018 -29.456 1.00 81.81 77 PHE A O 1
ATOM 624 N N . THR A 1 78 ? 35.702 -1.529 -28.454 1.00 85.12 78 THR A N 1
ATOM 625 C CA . THR A 1 78 ? 35.757 -0.159 -28.986 1.00 85.12 78 THR A CA 1
ATOM 626 C C . THR A 1 78 ? 35.967 -0.129 -30.500 1.00 85.12 78 THR A C 1
ATOM 628 O O . THR A 1 78 ? 35.326 0.681 -31.176 1.00 85.12 78 THR A O 1
ATOM 631 N N . ALA A 1 79 ? 36.781 -1.030 -31.056 1.00 87.06 79 ALA A N 1
ATOM 632 C CA . ALA A 1 79 ? 36.957 -1.170 -32.501 1.00 87.06 79 ALA A CA 1
ATOM 633 C C . ALA A 1 79 ? 35.643 -1.550 -33.201 1.00 87.06 79 ALA A C 1
ATOM 635 O O . ALA A 1 79 ? 35.288 -0.953 -34.219 1.00 87.06 79 ALA A O 1
ATOM 636 N N . LYS A 1 80 ? 34.869 -2.473 -32.619 1.00 87.00 80 LYS A N 1
ATOM 637 C CA . LYS A 1 80 ? 33.584 -2.916 -33.179 1.00 87.00 80 LYS A CA 1
ATOM 638 C C . LYS A 1 80 ? 32.535 -1.802 -33.195 1.00 87.00 80 LYS A C 1
ATOM 640 O O . LYS A 1 80 ? 31.828 -1.647 -34.188 1.00 87.00 80 LYS A O 1
ATOM 645 N N . ILE A 1 81 ? 32.471 -0.984 -32.140 1.00 88.44 81 ILE A N 1
ATOM 646 C CA . ILE A 1 81 ? 31.585 0.193 -32.096 1.00 88.44 81 ILE A CA 1
ATOM 647 C C . ILE A 1 81 ? 31.993 1.227 -33.151 1.00 88.44 81 ILE A C 1
ATOM 649 O O . ILE A 1 81 ? 31.136 1.749 -33.869 1.00 88.44 81 ILE A O 1
ATOM 653 N N . LYS A 1 82 ? 33.292 1.522 -33.281 1.00 90.06 82 LYS A N 1
ATOM 654 C CA . LYS A 1 82 ? 33.784 2.460 -34.301 1.00 90.06 82 LYS A CA 1
ATOM 655 C C . LYS A 1 82 ? 33.447 1.983 -35.718 1.00 90.06 82 LYS A C 1
ATOM 657 O O . LYS A 1 82 ? 32.857 2.749 -36.472 1.00 90.06 82 LYS A O 1
ATOM 662 N N . ALA A 1 83 ? 33.707 0.717 -36.039 1.00 88.88 83 ALA A N 1
ATOM 663 C CA . ALA A 1 83 ? 33.419 0.156 -37.360 1.00 88.88 83 ALA A CA 1
ATOM 664 C C . ALA A 1 83 ? 31.916 0.174 -37.704 1.00 88.88 83 ALA A C 1
ATOM 666 O O . ALA A 1 83 ? 31.530 0.562 -38.806 1.00 88.88 83 ALA A O 1
ATOM 667 N N . GLU A 1 84 ? 31.050 -0.190 -36.754 1.00 90.31 84 GLU A N 1
ATOM 668 C CA . GLU A 1 84 ? 29.594 -0.176 -36.958 1.00 90.31 84 GLU A CA 1
ATOM 669 C C . GLU A 1 84 ? 29.055 1.251 -37.162 1.00 90.31 84 GLU A C 1
ATOM 671 O O . GLU A 1 84 ? 28.207 1.489 -38.025 1.00 90.31 84 GLU A O 1
ATOM 676 N N . THR A 1 85 ? 29.559 2.228 -36.403 1.00 88.12 85 THR A N 1
ATOM 677 C CA . THR A 1 85 ? 29.132 3.631 -36.554 1.00 88.12 85 THR A CA 1
ATOM 678 C C . THR A 1 85 ? 29.613 4.259 -37.859 1.00 88.12 85 THR A C 1
ATOM 680 O O . THR A 1 85 ? 28.871 5.029 -38.472 1.00 88.12 85 THR A O 1
ATOM 683 N N . GLU A 1 86 ? 30.811 3.910 -38.324 1.00 86.50 86 GLU A N 1
ATOM 684 C CA . GLU A 1 86 ? 31.338 4.368 -39.610 1.00 86.50 86 GLU A CA 1
ATOM 685 C C . GLU A 1 86 ? 30.555 3.778 -40.785 1.00 86.50 86 GLU A C 1
ATOM 687 O O . GLU A 1 86 ? 30.147 4.516 -41.684 1.00 86.50 86 GLU A O 1
ATOM 692 N N . LYS A 1 87 ? 30.226 2.482 -40.727 1.00 87.56 87 LYS A N 1
ATOM 693 C CA . LYS A 1 87 ? 29.383 1.825 -41.733 1.00 87.56 87 LYS A CA 1
ATOM 694 C C . LYS A 1 87 ? 28.014 2.500 -41.861 1.00 87.56 87 LYS A C 1
ATOM 696 O O . LYS A 1 87 ? 27.593 2.829 -42.968 1.00 87.56 87 LYS A O 1
ATOM 701 N N . ARG A 1 88 ? 27.349 2.797 -40.737 1.00 82.19 88 ARG A N 1
ATOM 702 C CA . ARG A 1 88 ? 26.058 3.514 -40.740 1.00 82.19 88 ARG A CA 1
ATOM 703 C C . ARG A 1 88 ? 26.157 4.916 -41.333 1.00 82.19 88 ARG A C 1
ATOM 705 O O . ARG A 1 88 ? 25.228 5.348 -42.009 1.00 82.19 88 ARG A O 1
ATOM 712 N N . ARG A 1 89 ? 27.264 5.629 -41.097 1.00 83.62 89 ARG A N 1
ATOM 713 C CA . ARG A 1 89 ? 27.497 6.951 -41.700 1.00 83.62 89 ARG A CA 1
ATOM 714 C C . ARG A 1 89 ? 27.706 6.850 -43.209 1.00 83.62 89 ARG A C 1
ATOM 716 O O . ARG A 1 89 ? 27.095 7.622 -43.939 1.00 83.62 89 ARG A O 1
ATOM 723 N N . ALA A 1 90 ? 28.492 5.882 -43.678 1.00 79.25 90 ALA A N 1
ATOM 724 C CA . ALA A 1 90 ? 28.709 5.663 -45.108 1.00 79.25 90 ALA A CA 1
ATOM 725 C C . AL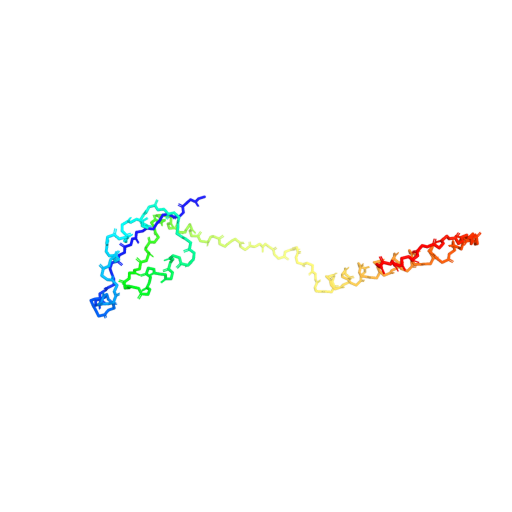A A 1 90 ? 27.405 5.308 -45.847 1.00 79.25 90 ALA A C 1
ATOM 727 O O . ALA A 1 90 ? 27.134 5.844 -46.924 1.00 79.25 90 ALA A O 1
ATOM 728 N N . ASP A 1 91 ? 26.564 4.459 -45.252 1.00 80.19 91 ASP A N 1
ATOM 729 C CA . ASP A 1 91 ? 25.269 4.086 -45.832 1.00 80.19 91 ASP A CA 1
ATOM 730 C C . ASP A 1 91 ? 24.272 5.260 -45.836 1.00 80.19 91 ASP A C 1
ATOM 732 O O . ASP A 1 91 ? 23.512 5.423 -46.796 1.00 80.19 91 ASP A O 1
ATOM 736 N N . ALA A 1 92 ? 24.299 6.120 -44.811 1.00 77.38 92 ALA A N 1
ATOM 737 C CA . ALA A 1 92 ? 23.484 7.334 -44.767 1.00 77.38 92 ALA A CA 1
ATOM 738 C C . ALA A 1 92 ? 23.884 8.339 -45.863 1.00 77.38 92 ALA A C 1
ATOM 740 O O . ALA A 1 92 ? 23.004 8.844 -46.563 1.00 77.38 92 ALA A O 1
ATOM 741 N N . SER A 1 93 ? 25.187 8.559 -46.078 1.00 75.75 93 SER A N 1
ATOM 742 C CA . SER A 1 93 ? 25.686 9.467 -47.123 1.00 75.75 93 SER A CA 1
ATOM 743 C C . SER A 1 93 ? 25.350 8.978 -48.537 1.00 75.75 93 SER A C 1
ATOM 745 O O . SER A 1 93 ? 24.890 9.755 -49.374 1.00 75.75 93 SER A O 1
ATOM 747 N N . ARG A 1 94 ? 25.464 7.667 -48.798 1.00 68.62 94 ARG A N 1
ATOM 748 C CA . ARG A 1 94 ? 25.062 7.075 -50.090 1.00 68.62 94 ARG A CA 1
ATOM 749 C C . ARG A 1 94 ? 23.568 7.245 -50.375 1.00 68.62 94 ARG A C 1
ATOM 751 O O . ARG A 1 94 ? 23.163 7.389 -51.528 1.00 68.62 94 ARG A O 1
ATOM 758 N N . LYS A 1 95 ? 22.730 7.233 -49.335 1.00 68.94 95 LYS A N 1
ATOM 759 C CA . LYS A 1 95 ? 21.279 7.416 -49.472 1.00 68.94 95 LYS A CA 1
ATOM 760 C C . LYS A 1 95 ? 20.896 8.883 -49.712 1.00 68.94 95 LYS A C 1
ATOM 762 O O . LYS A 1 95 ? 19.956 9.136 -50.470 1.00 68.94 95 LYS A O 1
ATOM 767 N N . SER A 1 96 ? 21.632 9.841 -49.141 1.00 62.31 96 SER A N 1
ATOM 768 C CA . SER A 1 96 ? 21.427 11.27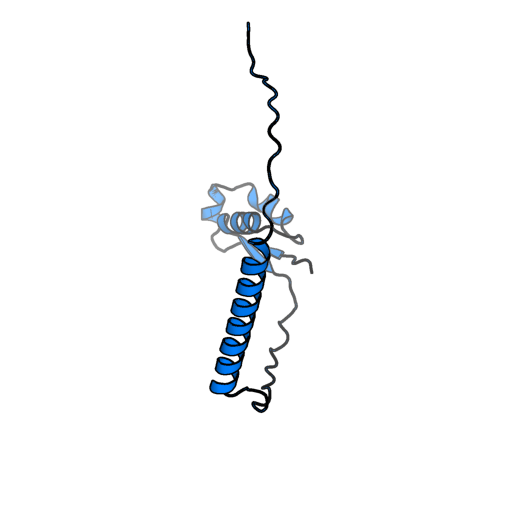2 -49.412 1.00 62.31 96 SER A CA 1
ATOM 769 C C . SER A 1 96 ? 21.893 11.687 -50.809 1.00 62.31 96 SER A C 1
ATOM 771 O O . SER A 1 96 ? 21.190 12.450 -51.465 1.00 62.31 96 SER A O 1
ATOM 773 N N . GLU A 1 97 ? 23.004 11.140 -51.313 1.00 58.75 97 GLU A N 1
ATOM 774 C CA . GLU A 1 97 ? 23.501 11.442 -52.670 1.00 58.75 97 GLU A CA 1
ATOM 775 C C . GLU A 1 97 ? 22.572 10.897 -53.764 1.00 58.75 97 GLU A C 1
ATOM 777 O O . GLU A 1 97 ? 22.299 11.581 -54.750 1.00 58.75 97 GLU A O 1
ATOM 782 N N . ARG A 1 98 ? 21.979 9.711 -53.561 1.00 56.66 98 ARG A N 1
ATOM 783 C CA . ARG A 1 98 ? 20.997 9.143 -54.504 1.00 56.66 98 ARG A CA 1
ATOM 784 C C . ARG A 1 98 ? 19.706 9.965 -54.611 1.00 56.66 98 ARG A C 1
ATOM 786 O O . ARG A 1 98 ? 19.016 9.870 -55.619 1.00 56.66 98 ARG A O 1
ATOM 793 N N . SER A 1 99 ? 19.385 10.772 -53.601 1.00 55.75 99 SER A N 1
ATOM 794 C CA . SER A 1 99 ? 18.161 11.585 -53.574 1.00 55.75 99 SER A CA 1
ATOM 795 C C . SER A 1 99 ? 18.320 12.959 -54.241 1.00 55.75 99 SER A C 1
ATOM 797 O O . SER A 1 99 ? 17.319 13.630 -54.458 1.00 55.75 99 SER A O 1
ATOM 799 N N . GLN A 1 100 ? 19.541 13.384 -54.596 1.00 53.38 100 GLN A N 1
ATOM 800 C CA . GLN A 1 100 ? 19.768 14.668 -55.281 1.00 53.38 100 GLN A CA 1
ATOM 801 C C . GLN A 1 100 ? 19.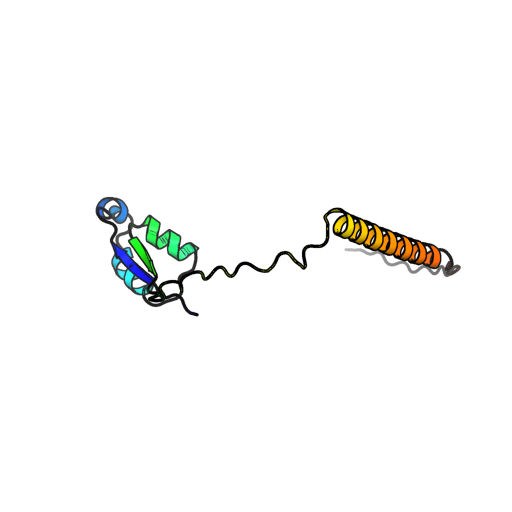779 14.573 -56.820 1.00 53.38 100 GLN A C 1
ATOM 803 O O . GLN A 1 100 ? 19.740 15.600 -57.489 1.00 53.38 100 GLN A O 1
ATOM 808 N N . VAL A 1 101 ? 19.746 13.366 -57.400 1.00 47.56 101 VAL A N 1
ATOM 809 C CA . VAL A 1 101 ? 19.529 13.140 -58.844 1.00 47.56 101 VAL A CA 1
ATOM 810 C C . VAL A 1 101 ? 18.083 12.693 -59.064 1.00 47.56 101 VAL A C 1
ATOM 812 O O . VAL A 1 101 ? 17.797 11.543 -59.372 1.00 47.56 101 VAL A O 1
ATOM 815 N N . SER A 1 102 ? 17.126 13.571 -58.787 1.00 51.12 102 SER A N 1
ATOM 816 C CA . SER A 1 102 ? 15.745 13.435 -59.274 1.00 51.12 102 SER A CA 1
ATOM 817 C C . SER A 1 102 ? 15.015 14.761 -59.096 1.00 51.12 102 SER A C 1
ATOM 819 O O . SER A 1 102 ? 14.230 14.957 -58.177 1.00 51.12 102 SER A O 1
ATOM 821 N N . THR A 1 103 ? 15.300 15.697 -59.993 1.00 50.31 103 THR A N 1
ATOM 822 C CA . THR A 1 103 ? 14.396 16.805 -60.308 1.00 50.31 103 THR A CA 1
ATOM 823 C C . THR A 1 103 ? 13.262 16.272 -61.188 1.00 50.31 103 THR A C 1
ATOM 825 O O . THR A 1 103 ? 13.550 15.849 -62.309 1.00 50.31 103 THR A O 1
ATOM 828 N N . PRO A 1 104 ? 11.987 16.294 -60.761 1.00 47.09 104 PRO A N 1
ATOM 829 C CA . PRO A 1 104 ? 10.886 16.343 -61.699 1.00 47.09 104 PRO A CA 1
ATOM 830 C C . PRO A 1 104 ? 10.632 17.810 -62.049 1.00 47.09 104 PRO A C 1
ATOM 832 O O . PRO A 1 104 ? 10.325 18.650 -61.202 1.00 47.09 104 PRO A O 1
ATOM 835 N N . GLU A 1 105 ? 10.830 18.094 -63.324 1.00 38.47 105 GLU A N 1
ATOM 836 C CA . GLU A 1 105 ? 10.477 19.330 -63.997 1.00 38.47 105 GLU A CA 1
ATOM 837 C C . GLU A 1 105 ? 8.949 19.533 -63.946 1.00 38.47 105 GLU A C 1
ATOM 839 O O . GLU A 1 105 ? 8.180 18.645 -64.303 1.00 38.47 105 GLU A O 1
ATOM 844 N N . SER A 1 106 ? 8.545 20.708 -63.464 1.00 47.50 106 SER A N 1
ATOM 845 C CA . SER A 1 106 ? 7.415 21.522 -63.927 1.00 47.50 106 SER A CA 1
ATOM 846 C C . SER A 1 106 ? 6.080 20.843 -64.273 1.00 47.50 106 SER A C 1
ATOM 848 O O . SER A 1 106 ? 5.885 20.337 -65.373 1.00 47.50 106 SER A O 1
ATOM 850 N N . ALA A 1 107 ? 5.075 21.052 -63.418 1.00 37.94 107 ALA A N 1
ATOM 851 C CA . ALA A 1 107 ? 3.698 21.244 -63.875 1.00 37.94 107 ALA A CA 1
ATOM 852 C C . ALA A 1 107 ? 2.937 22.157 -62.902 1.00 37.94 107 ALA A C 1
ATOM 854 O O . ALA A 1 107 ? 2.416 21.742 -61.869 1.00 37.94 107 ALA A O 1
ATOM 855 N N . SER A 1 108 ? 2.904 23.437 -63.248 1.00 50.88 108 SER A N 1
ATOM 856 C CA . SER A 1 108 ? 1.955 24.433 -62.770 1.00 50.88 108 SER A CA 1
ATOM 857 C C . SER A 1 108 ? 0.541 24.064 -63.220 1.00 50.88 108 SER A C 1
ATOM 859 O O . SER A 1 108 ? 0.330 23.854 -64.407 1.00 50.88 108 SER A O 1
ATOM 861 N N . THR A 1 109 ? -0.449 24.066 -62.323 1.00 36.66 109 THR A N 1
ATOM 862 C CA . THR A 1 109 ? -1.822 24.497 -62.649 1.00 36.66 109 THR A CA 1
ATOM 863 C C . THR A 1 109 ? -2.541 24.932 -61.372 1.00 36.66 109 THR A C 1
ATOM 865 O O . THR A 1 109 ? -2.692 24.183 -60.413 1.00 36.66 109 THR A O 1
ATOM 868 N N . SER A 1 110 ? -2.957 26.191 -61.393 1.00 49.62 110 SER A N 1
ATOM 869 C CA . SER A 1 110 ? -3.832 26.892 -60.462 1.00 49.62 110 SER A CA 1
ATOM 870 C C . SER A 1 110 ? -5.214 26.247 -60.332 1.00 49.62 110 SER A C 1
ATOM 872 O O . SER A 1 110 ? -5.842 25.951 -61.346 1.00 49.62 110 SER A O 1
ATOM 874 N N . SER A 1 111 ? -5.769 26.196 -59.121 1.00 44.62 111 SER A N 1
ATOM 875 C CA . SER A 1 111 ? -7.216 26.377 -58.961 1.00 44.62 111 SER A CA 1
ATOM 876 C C . SER A 1 111 ? -7.519 27.069 -57.635 1.00 44.62 111 SER A C 1
ATOM 878 O O . SER A 1 111 ? -7.115 26.622 -56.565 1.00 44.62 111 SER A O 1
ATOM 880 N N . SER A 1 112 ? -8.150 28.231 -57.769 1.00 52.22 112 SER A N 1
ATOM 881 C CA . SER A 1 112 ? -8.583 29.140 -56.718 1.00 52.22 112 SER A CA 1
ATOM 882 C C . SER A 1 112 ? -9.800 28.586 -55.989 1.00 52.22 112 SER A C 1
ATOM 884 O O . SER A 1 112 ? -10.780 28.269 -56.655 1.00 52.22 112 SER A O 1
ATOM 886 N N . THR A 1 113 ? -9.796 28.589 -54.655 1.00 51.75 113 THR A N 1
ATOM 887 C CA . THR A 1 113 ? -11.027 28.634 -53.847 1.00 51.75 113 THR A CA 1
ATOM 888 C C . THR A 1 113 ? -10.740 29.257 -52.477 1.00 51.75 113 THR A C 1
ATOM 890 O O . THR A 1 113 ? -10.186 28.599 -51.602 1.00 51.75 113 THR A O 1
ATOM 893 N N . GLU A 1 114 ? -11.157 30.504 -52.275 1.00 45.53 114 GLU A N 1
ATOM 894 C CA . GLU A 1 114 ? -11.408 31.093 -50.952 1.00 45.53 114 GLU A CA 1
ATOM 895 C C . GLU A 1 114 ? -12.636 32.009 -51.155 1.00 45.53 114 GLU A C 1
ATOM 897 O O . GLU A 1 114 ? -12.593 32.886 -52.014 1.00 45.53 114 GLU A O 1
ATOM 902 N N . SER A 1 115 ? -13.851 31.620 -50.732 1.00 52.72 115 SER A N 1
ATOM 903 C CA . SER A 1 115 ? -14.420 31.747 -49.367 1.00 52.72 115 SER A CA 1
ATOM 904 C C . SER A 1 115 ? -14.497 33.244 -48.986 1.00 52.72 115 SER A C 1
ATOM 906 O O . SER A 1 115 ? -13.508 33.940 -49.120 1.00 52.72 115 SER A O 1
ATOM 908 N N . VAL A 1 116 ? -15.578 33.895 -48.544 1.00 45.75 116 VAL A N 1
ATOM 909 C CA . VAL A 1 116 ? -16.754 33.576 -47.715 1.00 45.75 116 VAL A CA 1
ATOM 910 C C . VAL A 1 116 ? -17.742 34.759 -47.878 1.00 45.75 116 VAL A C 1
ATOM 912 O O . VAL A 1 116 ? -17.293 35.895 -48.020 1.00 45.75 116 VAL A O 1
ATOM 915 N N . SER A 1 117 ? -19.056 34.541 -47.756 1.00 40.91 117 SER A N 1
ATOM 916 C CA . SER A 1 117 ? -20.016 35.592 -47.353 1.00 40.91 117 SER A CA 1
ATOM 917 C C . SER A 1 117 ? -20.871 35.093 -46.187 1.00 40.91 117 SER A C 1
ATOM 919 O O . SER A 1 117 ? -21.125 33.889 -46.082 1.00 40.91 117 SER A O 1
ATOM 921 N N . PRO A 1 118 ? -21.294 36.004 -45.305 1.00 62.34 118 PRO A N 1
ATOM 922 C CA . PRO A 1 118 ? -22.725 36.230 -45.102 1.00 62.34 118 PRO A CA 1
ATOM 923 C C . PRO A 1 118 ? -23.204 37.536 -45.740 1.00 62.34 118 PRO A C 1
ATOM 925 O O . PRO A 1 118 ? -22.431 38.521 -45.746 1.00 62.34 118 PRO A O 1
#

Radius of gyration: 33.44 Å; chains: 1; bounding box: 63×55×81 Å

Organism: Heterorhabditis bacteriophora (NCBI:txid37862)

Sequence (118 aa):
MMMAFNITPITGREMVQKNFIKLPDRALSYSDRHVSLNERFSVIERGYYLDSTSKEVPAPIVVRPQPISDILSKDEFTAKIKAETEKRRADASRKSERSQVSTPESASTSSSTESVSP

pLDDT: mean 71.29, std 14.02, range [36.66, 90.31]